Protein AF-A0A0N4V755-F1 (afdb_monomer_lite)

Organism: Enterobius vermicularis (NCBI:txid51028)

Structure (mmCIF, N/CA/C/O backbone):
data_AF-A0A0N4V755-F1
#
_entry.id   AF-A0A0N4V755-F1
#
loop_
_atom_site.group_PDB
_atom_site.id
_atom_site.type_symbol
_atom_site.label_atom_id
_atom_site.label_alt_id
_atom_site.label_comp_id
_atom_site.label_asym_id
_atom_site.label_entity_id
_atom_site.label_seq_id
_atom_site.pdbx_PDB_ins_code
_atom_site.Cartn_x
_atom_site.Cartn_y
_atom_site.Cartn_z
_atom_site.occupancy
_atom_site.B_iso_or_equiv
_atom_site.auth_seq_id
_atom_site.auth_comp_id
_atom_site.auth_asym_id
_atom_site.auth_atom_id
_atom_site.pdbx_PDB_model_num
ATOM 1 N N . MET A 1 1 ? -9.340 9.268 -18.856 1.00 58.16 1 MET A N 1
ATOM 2 C CA . MET A 1 1 ? -8.145 8.588 -18.301 1.00 58.16 1 MET A CA 1
ATOM 3 C C . MET A 1 1 ? -7.722 9.141 -16.931 1.00 58.16 1 MET A C 1
ATOM 5 O O . MET A 1 1 ? -7.405 8.354 -16.057 1.00 58.16 1 MET A O 1
ATOM 9 N N . MET A 1 2 ? -7.812 10.455 -16.686 1.00 64.00 2 MET A N 1
ATOM 10 C CA . MET A 1 2 ? -7.344 11.121 -15.449 1.00 64.00 2 MET A CA 1
ATOM 11 C C . MET A 1 2 ? -8.099 10.761 -14.146 1.00 64.00 2 MET A C 1
ATOM 13 O O . MET A 1 2 ? -7.533 10.829 -13.060 1.00 64.00 2 MET A O 1
ATOM 17 N N . LYS A 1 3 ? -9.367 10.333 -14.241 1.00 66.31 3 LYS A N 1
ATOM 18 C CA . LYS A 1 3 ? -10.238 10.061 -13.077 1.00 66.31 3 LYS A CA 1
ATOM 19 C C . LYS A 1 3 ? -9.761 8.887 -12.203 1.00 66.31 3 LYS A C 1
ATOM 21 O O . LYS A 1 3 ? -10.004 8.887 -11.002 1.00 66.31 3 LYS A O 1
ATOM 26 N N . TRP A 1 4 ? -9.062 7.918 -12.791 1.00 68.56 4 TRP A N 1
ATOM 27 C CA . TRP A 1 4 ? -8.591 6.718 -12.092 1.00 68.56 4 TRP A CA 1
ATOM 28 C C . TRP A 1 4 ? -7.372 6.993 -11.201 1.00 68.56 4 TRP A C 1
ATOM 30 O O . TRP A 1 4 ? -7.329 6.553 -10.056 1.00 68.56 4 TRP A O 1
ATOM 40 N N . ILE A 1 5 ? -6.444 7.828 -11.683 1.00 73.62 5 ILE A N 1
ATOM 41 C CA . ILE A 1 5 ? -5.253 8.256 -10.935 1.00 73.62 5 ILE A CA 1
ATOM 42 C C . ILE A 1 5 ? -5.660 9.012 -9.665 1.00 73.62 5 ILE A C 1
ATOM 44 O O . ILE A 1 5 ? -5.121 8.743 -8.594 1.00 73.62 5 ILE A O 1
ATOM 48 N N . TYR A 1 6 ? -6.645 9.911 -9.764 1.00 85.12 6 TYR A N 1
ATOM 49 C CA . TYR A 1 6 ? -7.132 10.678 -8.614 1.00 85.12 6 TYR A CA 1
ATOM 50 C C . TYR A 1 6 ? -7.712 9.775 -7.515 1.00 85.12 6 TYR A C 1
ATOM 52 O O . TYR A 1 6 ? -7.391 9.945 -6.343 1.00 85.12 6 TYR A O 1
ATOM 60 N N . SER A 1 7 ? -8.515 8.772 -7.889 1.00 89.00 7 SER A N 1
ATOM 61 C CA . SER A 1 7 ? -9.119 7.851 -6.918 1.00 89.00 7 SER A CA 1
ATOM 62 C C . SER A 1 7 ? -8.087 6.974 -6.209 1.00 89.00 7 SER A C 1
ATOM 64 O O . SER A 1 7 ? -8.276 6.668 -5.035 1.00 89.00 7 SER A O 1
ATOM 66 N N . CYS A 1 8 ? -7.031 6.546 -6.906 1.00 92.38 8 CYS A N 1
ATOM 67 C CA . CYS A 1 8 ? -5.962 5.755 -6.300 1.00 92.38 8 CYS A CA 1
ATOM 68 C C . CYS A 1 8 ? -5.150 6.596 -5.309 1.00 92.38 8 CYS A C 1
ATOM 70 O O . CYS A 1 8 ? -4.945 6.165 -4.180 1.00 92.38 8 CYS A O 1
ATOM 72 N N . ASN A 1 9 ? -4.742 7.808 -5.708 1.00 93.25 9 ASN A N 1
ATOM 73 C CA . ASN A 1 9 ? -3.958 8.697 -4.845 1.00 93.25 9 ASN A CA 1
ATOM 74 C C . ASN A 1 9 ? -4.735 9.093 -3.589 1.00 93.25 9 ASN A C 1
ATOM 76 O O . ASN A 1 9 ? -4.214 8.957 -2.492 1.00 93.25 9 ASN A O 1
ATOM 80 N N . SER A 1 10 ? -6.005 9.478 -3.734 1.00 95.88 10 SER A N 1
ATOM 81 C CA . SER A 1 10 ? -6.850 9.829 -2.589 1.00 95.88 10 SER A CA 1
ATOM 82 C C . SER A 1 10 ? -6.969 8.682 -1.578 1.00 95.88 10 SER A C 1
ATOM 84 O O . SER A 1 10 ? -6.867 8.914 -0.377 1.00 95.88 10 SER A O 1
ATOM 86 N N . LYS A 1 11 ? -7.179 7.443 -2.037 1.00 95.81 11 LYS A N 1
ATOM 87 C CA . LYS A 1 11 ? -7.306 6.287 -1.137 1.00 95.81 11 LYS A CA 1
ATOM 88 C C . LYS A 1 11 ? -5.970 5.909 -0.496 1.00 95.81 11 LYS A C 1
ATOM 90 O O . LYS A 1 11 ? -5.940 5.590 0.691 1.00 95.81 11 LYS A O 1
ATOM 95 N N . TRP A 1 12 ? -4.879 6.022 -1.254 1.00 95.69 12 TRP A N 1
ATOM 96 C CA . TRP A 1 12 ? -3.526 5.824 -0.747 1.00 95.69 12 TRP A CA 1
ATOM 97 C C . TRP A 1 12 ? -3.167 6.835 0.346 1.00 95.69 12 TRP A C 1
ATOM 99 O O . TRP A 1 12 ? -2.667 6.434 1.389 1.00 95.69 12 TRP A O 1
ATOM 109 N N . GLU A 1 13 ? -3.462 8.121 0.144 1.00 96.19 13 GLU A N 1
ATOM 110 C CA . GLU A 1 13 ? -3.208 9.172 1.138 1.00 96.19 13 GLU A CA 1
ATOM 111 C C . GLU A 1 13 ? -3.942 8.895 2.452 1.00 96.19 13 GLU A C 1
ATOM 113 O O . GLU A 1 13 ? -3.351 9.019 3.525 1.00 96.19 13 GLU A O 1
ATOM 118 N N . VAL A 1 14 ? -5.203 8.453 2.379 1.00 96.88 14 VAL A N 1
ATOM 119 C CA . VAL A 1 14 ? -5.963 8.060 3.573 1.00 96.88 14 VAL A CA 1
ATOM 120 C C . VAL A 1 14 ? -5.290 6.879 4.269 1.00 96.88 14 VAL A C 1
ATOM 122 O O . VAL A 1 14 ? -5.010 6.975 5.459 1.00 96.88 14 VAL A O 1
ATOM 125 N N . TYR A 1 15 ? -4.974 5.801 3.543 1.00 96.00 15 TYR A N 1
ATOM 126 C CA . TYR A 1 15 ? -4.266 4.654 4.119 1.00 96.00 15 TYR A CA 1
ATOM 127 C C . TYR A 1 15 ? -2.956 5.074 4.794 1.00 96.00 15 TYR A C 1
ATOM 129 O O . TYR A 1 15 ? -2.739 4.768 5.961 1.00 96.00 15 TYR A O 1
ATOM 137 N N . PHE A 1 16 ? -2.111 5.817 4.085 1.00 95.50 16 PHE A N 1
ATOM 138 C CA . PHE A 1 16 ? -0.804 6.222 4.584 1.00 95.50 16 PHE A CA 1
ATOM 139 C C . PHE A 1 16 ? -0.931 7.097 5.838 1.00 95.50 16 PHE A C 1
ATOM 141 O O . PHE A 1 16 ? -0.297 6.818 6.849 1.00 95.50 16 PHE A O 1
ATOM 148 N N . SER A 1 17 ? -1.826 8.090 5.824 1.00 96.62 17 SER A N 1
ATOM 149 C CA . SER A 1 17 ? -2.029 8.992 6.966 1.00 96.62 17 SER A CA 1
ATOM 150 C C . SER A 1 17 ? -2.563 8.298 8.223 1.00 96.62 17 SER A C 1
ATOM 152 O O . SER A 1 17 ? -2.218 8.697 9.333 1.00 96.62 17 SER A O 1
ATOM 154 N N . GLU A 1 18 ? -3.407 7.274 8.063 1.00 96.06 18 GLU A N 1
ATOM 155 C CA . GLU A 1 18 ? -4.041 6.590 9.192 1.00 96.06 18 GLU A CA 1
ATOM 156 C C . GLU A 1 18 ? -3.227 5.393 9.700 1.00 96.06 18 GLU A C 1
ATOM 158 O O . GLU A 1 18 ? -3.366 5.037 10.867 1.00 96.06 18 GLU A O 1
ATOM 163 N N . CYS A 1 19 ? -2.413 4.765 8.846 1.00 96.44 19 CYS A N 1
ATOM 164 C CA . CYS A 1 19 ? -1.901 3.412 9.082 1.00 96.44 19 CYS A CA 1
ATOM 165 C C . CYS A 1 19 ? -0.387 3.262 8.956 1.00 96.44 19 CYS A C 1
ATOM 167 O O . CYS A 1 19 ? 0.122 2.184 9.255 1.00 96.44 19 CYS A O 1
ATOM 169 N N . GLU A 1 20 ? 0.349 4.302 8.546 1.00 94.62 20 GLU A N 1
ATOM 170 C CA . GLU A 1 20 ? 1.810 4.225 8.391 1.00 94.62 20 GLU A CA 1
ATOM 171 C C . GLU A 1 20 ? 2.488 3.728 9.674 1.00 94.62 20 GLU A C 1
ATOM 173 O O . GLU A 1 20 ? 3.306 2.814 9.629 1.00 94.62 20 GLU A O 1
ATOM 178 N N . THR A 1 21 ? 2.111 4.274 10.832 1.00 95.12 21 THR A N 1
ATOM 179 C CA . THR A 1 21 ? 2.727 3.882 12.108 1.00 95.12 21 THR A CA 1
ATOM 180 C C . THR A 1 21 ? 2.397 2.436 12.493 1.00 95.12 21 THR A C 1
ATOM 182 O O . THR A 1 21 ? 3.276 1.738 12.989 1.00 95.12 21 THR A O 1
ATOM 185 N N . GLU A 1 22 ? 1.170 1.958 12.257 1.00 93.31 22 GLU A N 1
ATOM 186 C CA . GLU A 1 22 ? 0.809 0.550 12.506 1.00 93.31 22 GLU A CA 1
ATOM 187 C C . GLU A 1 22 ? 1.631 -0.381 11.606 1.00 93.31 22 GLU A C 1
ATOM 189 O O . GLU A 1 22 ? 2.295 -1.296 12.099 1.00 93.31 22 GLU A O 1
ATOM 194 N N . ALA A 1 23 ? 1.675 -0.077 10.305 1.00 90.94 23 ALA A N 1
ATOM 195 C CA . ALA A 1 23 ? 2.393 -0.876 9.320 1.00 90.94 23 ALA A CA 1
ATOM 196 C C . ALA A 1 23 ? 3.900 -0.951 9.627 1.00 90.94 23 ALA A C 1
ATOM 198 O O . ALA A 1 23 ? 4.475 -2.041 9.638 1.00 90.94 23 ALA A O 1
ATOM 199 N 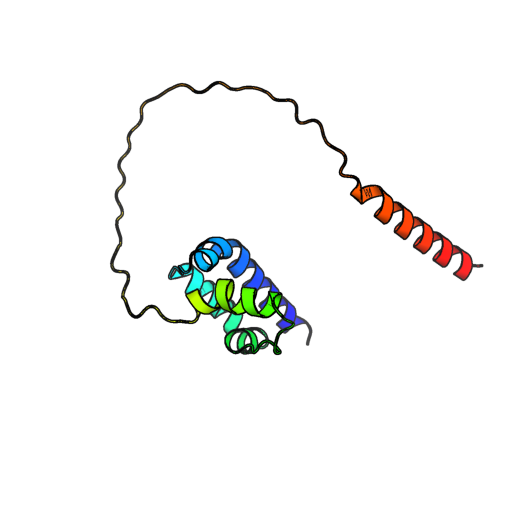N . LEU A 1 24 ? 4.530 0.177 9.981 1.00 92.19 24 LEU A N 1
ATOM 200 C CA . LEU A 1 24 ? 5.943 0.226 10.383 1.00 92.19 24 LEU A CA 1
ATOM 201 C C . LEU A 1 24 ? 6.255 -0.623 11.627 1.00 92.19 24 LEU A C 1
ATOM 203 O O . LEU A 1 24 ? 7.382 -1.093 11.773 1.00 92.19 24 LEU A O 1
ATOM 207 N N . ASN A 1 25 ? 5.273 -0.848 12.503 1.00 93.19 25 ASN A N 1
ATOM 208 C CA . ASN A 1 25 ? 5.401 -1.727 13.668 1.00 93.19 25 ASN A CA 1
ATOM 209 C C . ASN A 1 25 ? 5.088 -3.201 13.352 1.00 93.19 25 ASN A C 1
ATOM 211 O O . ASN A 1 25 ? 4.996 -4.014 14.271 1.00 93.19 25 ASN A O 1
ATOM 215 N N . HIS A 1 26 ? 4.942 -3.559 12.070 1.00 89.00 26 HIS A N 1
ATOM 216 C CA . HIS A 1 26 ? 4.496 -4.877 11.611 1.00 89.00 26 HIS A CA 1
ATOM 217 C C . HIS A 1 26 ? 3.112 -5.287 12.135 1.00 89.00 26 HIS A C 1
ATOM 219 O O . HIS A 1 26 ? 2.790 -6.477 12.163 1.00 89.00 26 HIS A O 1
ATOM 225 N N . ASP A 1 27 ? 2.288 -4.311 12.507 1.00 91.25 27 ASP A N 1
ATOM 226 C CA . ASP A 1 27 ? 0.890 -4.514 12.855 1.00 91.25 27 ASP A CA 1
ATOM 227 C C . ASP A 1 27 ? -0.001 -4.076 11.688 1.00 91.25 27 ASP A C 1
ATOM 229 O O . ASP A 1 27 ? 0.394 -3.309 10.805 1.00 91.25 27 ASP A O 1
ATOM 233 N N . CYS A 1 28 ? -1.223 -4.584 11.662 1.00 92.88 28 CYS A N 1
ATOM 234 C CA . CYS A 1 28 ? -2.249 -4.042 10.802 1.00 92.88 28 CYS A CA 1
ATOM 235 C C . CYS A 1 28 ? -3.616 -4.288 11.417 1.00 92.88 28 CYS A C 1
ATOM 237 O O . CYS A 1 28 ? -4.114 -5.416 11.399 1.00 92.88 28 CYS A O 1
ATOM 239 N N . SER A 1 29 ? -4.269 -3.234 11.900 1.00 94.06 29 SER A N 1
ATOM 240 C CA . SER A 1 29 ? -5.644 -3.330 12.381 1.00 94.06 29 SER A CA 1
ATOM 241 C C . SER A 1 29 ? -6.631 -3.662 11.252 1.00 94.06 29 SER A C 1
ATOM 243 O O . SER A 1 29 ? -6.358 -3.519 10.054 1.00 94.06 29 SER A O 1
ATOM 245 N N . LYS A 1 30 ? -7.853 -4.068 11.621 1.00 94.56 30 LYS A N 1
ATOM 246 C CA . LYS A 1 30 ? -8.947 -4.257 10.652 1.00 94.56 30 LYS A CA 1
ATOM 247 C C . LYS A 1 30 ? -9.214 -2.985 9.841 1.00 94.56 30 LYS A C 1
ATOM 249 O O . LYS A 1 30 ? -9.390 -3.077 8.628 1.00 94.56 30 LYS A O 1
ATOM 254 N N . LYS A 1 31 ? -9.179 -1.818 10.495 1.00 94.69 31 LYS A N 1
ATOM 255 C CA . LYS A 1 31 ? -9.330 -0.509 9.847 1.00 94.69 31 LYS A CA 1
ATOM 256 C C . LYS A 1 31 ? -8.274 -0.325 8.755 1.00 94.69 31 LYS A C 1
ATOM 258 O O . LYS A 1 31 ? -8.615 0.017 7.625 1.00 94.69 31 LYS A O 1
ATOM 263 N N . CYS A 1 32 ? -7.011 -0.608 9.063 1.00 95.75 32 CYS A N 1
ATOM 264 C CA . CYS A 1 32 ? -5.917 -0.433 8.114 1.00 95.75 32 CYS A CA 1
ATOM 265 C C . CYS A 1 32 ? -5.952 -1.417 6.947 1.00 95.75 32 CYS A C 1
ATOM 267 O O . CYS A 1 32 ? -5.720 -1.014 5.804 1.00 95.75 32 CYS A O 1
ATOM 269 N N . ARG A 1 33 ? -6.374 -2.664 7.186 1.00 95.25 33 ARG A N 1
ATOM 270 C CA . ARG A 1 33 ? -6.668 -3.616 6.103 1.00 95.25 33 ARG A CA 1
ATOM 271 C C . ARG A 1 33 ? -7.763 -3.103 5.172 1.00 95.25 33 ARG A C 1
ATOM 273 O O . ARG A 1 33 ? -7.619 -3.199 3.956 1.00 95.25 33 ARG A O 1
ATOM 280 N N . GLU A 1 34 ? -8.843 -2.545 5.716 1.00 95.56 34 GLU A N 1
ATOM 281 C CA . GLU A 1 34 ? -9.939 -1.986 4.915 1.00 95.56 34 GLU A CA 1
ATOM 282 C C . GLU A 1 34 ? -9.472 -0.790 4.074 1.00 95.56 34 GLU A C 1
ATOM 284 O O . GLU A 1 34 ? -9.730 -0.762 2.870 1.00 95.56 34 GLU A O 1
ATOM 289 N N . ARG A 1 35 ? -8.708 0.145 4.658 1.00 96.12 35 ARG A N 1
ATOM 290 C CA . ARG A 1 35 ? -8.137 1.296 3.931 1.00 96.12 35 ARG A CA 1
ATOM 291 C C . ARG A 1 35 ? -7.168 0.888 2.827 1.00 96.12 35 ARG A C 1
ATOM 293 O O . ARG A 1 35 ? -7.215 1.447 1.726 1.00 96.12 35 ARG A O 1
ATOM 300 N N . LEU A 1 36 ? -6.321 -0.108 3.080 1.00 95.31 36 LEU A N 1
ATOM 301 C CA . LEU A 1 36 ? -5.446 -0.632 2.038 1.00 95.31 36 LEU A CA 1
ATOM 302 C C . LEU A 1 36 ? -6.264 -1.303 0.933 1.00 95.31 36 LEU A C 1
ATOM 304 O O . LEU A 1 36 ? -6.049 -1.023 -0.244 1.00 95.31 36 LEU A O 1
ATOM 308 N N . ASN A 1 37 ? -7.246 -2.131 1.293 1.00 95.19 37 ASN A N 1
ATOM 309 C CA . ASN A 1 37 ? -8.096 -2.824 0.329 1.00 95.19 37 ASN A CA 1
ATOM 310 C C . ASN A 1 37 ? -8.901 -1.847 -0.542 1.00 95.19 37 ASN A C 1
ATOM 312 O O . ASN A 1 37 ? -9.042 -2.045 -1.748 1.00 95.19 37 ASN A O 1
ATOM 316 N N . GLU A 1 38 ? -9.366 -0.737 0.032 1.00 95.19 38 GLU A N 1
ATOM 317 C CA . GLU A 1 38 ? -9.949 0.358 -0.734 1.00 95.19 38 GLU A CA 1
ATOM 318 C C . GLU A 1 38 ? -8.991 0.857 -1.824 1.00 95.19 38 GLU A C 1
ATOM 320 O O . GLU A 1 38 ? -9.407 0.997 -2.976 1.00 95.19 38 GLU A O 1
ATOM 325 N N . THR A 1 39 ? -7.719 1.088 -1.492 1.00 94.44 39 THR A N 1
ATOM 326 C CA . THR A 1 39 ? -6.694 1.495 -2.467 1.00 94.44 39 THR A CA 1
ATOM 327 C C . THR A 1 39 ? -6.489 0.422 -3.536 1.00 94.44 39 THR A C 1
ATOM 329 O O . THR A 1 39 ? -6.567 0.726 -4.730 1.00 94.44 39 THR A O 1
ATOM 332 N N . LEU A 1 40 ? -6.307 -0.837 -3.125 1.00 93.44 40 LEU A N 1
ATOM 333 C CA . LEU A 1 40 ? -6.072 -1.981 -4.016 1.00 93.44 40 LEU A CA 1
ATOM 334 C C . LEU A 1 40 ? -7.260 -2.286 -4.942 1.00 93.44 40 LEU A C 1
ATOM 336 O O . LEU A 1 40 ? -7.063 -2.807 -6.036 1.00 93.44 40 LEU A O 1
ATOM 340 N N . SER A 1 41 ? -8.483 -1.917 -4.547 1.00 93.62 41 SER A N 1
ATOM 341 C CA . SER A 1 41 ? -9.686 -2.072 -5.379 1.00 93.62 41 SER A CA 1
ATOM 342 C C . SER A 1 41 ? -9.713 -1.146 -6.604 1.00 93.62 41 SER A C 1
ATOM 344 O O . SER A 1 41 ? -10.520 -1.338 -7.516 1.00 93.62 41 SER A O 1
ATOM 346 N N . THR A 1 42 ? -8.842 -0.132 -6.648 1.00 91.94 42 THR A N 1
ATOM 347 C CA . THR A 1 42 ? -8.698 0.734 -7.823 1.00 91.94 42 THR A CA 1
ATOM 348 C C . THR A 1 42 ? -7.874 0.048 -8.914 1.00 91.94 42 THR A C 1
ATOM 350 O O . THR A 1 42 ? -7.000 -0.767 -8.636 1.00 91.94 42 THR A O 1
ATOM 353 N N . GLN A 1 43 ? -8.105 0.415 -10.179 1.00 87.88 43 GLN A N 1
ATOM 354 C CA . GLN A 1 43 ? -7.389 -0.185 -11.313 1.00 87.88 43 GLN A CA 1
ATOM 355 C C . GLN A 1 43 ? -5.859 -0.051 -11.190 1.00 87.88 43 GLN A C 1
ATOM 357 O O . GLN A 1 43 ? -5.134 -0.978 -11.533 1.00 87.88 43 GLN A O 1
ATOM 362 N N . GLN A 1 44 ? -5.369 1.092 -10.700 1.00 88.12 44 GLN A N 1
ATOM 363 C CA . GLN A 1 44 ? -3.942 1.351 -10.487 1.00 88.12 44 GLN A CA 1
ATOM 364 C C . GLN A 1 44 ? -3.449 0.759 -9.163 1.00 88.12 44 GLN A C 1
ATOM 366 O O . GLN A 1 44 ? -2.307 0.327 -9.081 1.00 88.12 44 GLN A O 1
ATOM 371 N N . GLY A 1 45 ? -4.293 0.700 -8.134 1.00 89.75 45 GLY A N 1
ATOM 372 C CA . GLY A 1 45 ? -3.927 0.097 -6.856 1.00 89.75 45 GLY A CA 1
ATOM 373 C C . GLY A 1 45 ? -3.788 -1.421 -6.923 1.00 89.75 45 GLY A C 1
ATOM 374 O O . GLY A 1 45 ? -2.977 -1.978 -6.194 1.00 89.75 45 GLY A O 1
ATOM 375 N N . ALA A 1 46 ? -4.492 -2.104 -7.829 1.00 89.81 46 ALA A N 1
ATOM 376 C CA . ALA A 1 46 ? -4.390 -3.557 -7.967 1.00 89.81 46 ALA A CA 1
ATOM 377 C C . ALA A 1 46 ? -2.944 -4.033 -8.213 1.00 89.81 46 ALA A C 1
ATOM 379 O O . ALA A 1 46 ? -2.528 -5.050 -7.663 1.00 89.81 46 ALA A O 1
ATOM 380 N N . VAL A 1 47 ? -2.152 -3.269 -8.979 1.00 89.00 47 VAL A N 1
ATOM 381 C CA . VAL A 1 47 ? -0.740 -3.601 -9.241 1.00 89.00 47 VAL A CA 1
ATOM 382 C C . VAL A 1 47 ? 0.188 -3.285 -8.063 1.00 89.00 47 VAL A C 1
ATOM 384 O O . VAL A 1 47 ? 1.275 -3.852 -7.983 1.00 89.00 47 VAL A O 1
ATOM 387 N N . LEU A 1 48 ? -0.236 -2.427 -7.126 1.00 88.31 48 LEU A N 1
ATOM 388 C CA . LEU A 1 48 ? 0.521 -2.109 -5.912 1.00 88.31 48 LEU A CA 1
ATOM 389 C C . LEU A 1 48 ? 0.606 -3.326 -4.981 1.00 88.31 48 LEU A C 1
ATOM 391 O O . LEU A 1 48 ? 1.652 -3.580 -4.394 1.00 88.31 48 LEU A O 1
ATOM 395 N N . GLY A 1 49 ? -0.466 -4.119 -4.891 1.00 83.81 49 GLY A N 1
ATOM 396 C CA . GLY A 1 49 ? -0.509 -5.316 -4.044 1.00 83.81 49 GLY A CA 1
ATOM 397 C C . GLY A 1 49 ? 0.422 -6.445 -4.503 1.00 83.81 49 GLY A C 1
ATOM 398 O O . GLY A 1 49 ? 0.786 -7.306 -3.706 1.00 83.81 49 GLY A O 1
ATOM 399 N N . THR A 1 50 ? 0.833 -6.435 -5.772 1.00 86.06 50 THR A N 1
ATOM 400 C CA . THR A 1 50 ? 1.723 -7.439 -6.375 1.00 86.06 50 THR A CA 1
ATOM 401 C C . THR A 1 50 ? 3.020 -6.821 -6.892 1.00 86.06 50 THR A C 1
ATOM 403 O O . THR A 1 50 ? 3.648 -7.376 -7.795 1.00 86.06 50 THR A O 1
ATOM 406 N N . CYS A 1 51 ? 3.404 -5.644 -6.388 1.00 87.50 51 CYS A N 1
ATOM 407 C CA . CYS A 1 51 ? 4.558 -4.929 -6.912 1.00 87.50 51 CYS A CA 1
ATOM 408 C C . CYS A 1 51 ? 5.855 -5.728 -6.700 1.00 87.50 51 CYS A C 1
ATOM 410 O O . CYS A 1 51 ? 6.133 -6.243 -5.611 1.00 87.50 51 CYS A O 1
ATOM 412 N N . VAL A 1 52 ? 6.677 -5.791 -7.746 1.00 89.69 52 VAL A N 1
ATOM 413 C CA . VAL A 1 52 ? 8.028 -6.354 -7.695 1.00 89.69 52 VAL A CA 1
ATOM 414 C C . VAL A 1 52 ? 9.004 -5.193 -7.819 1.00 89.69 52 VAL A C 1
ATOM 416 O O . VAL A 1 52 ? 8.876 -4.373 -8.723 1.00 89.69 52 VAL A O 1
ATOM 419 N N . CYS A 1 53 ? 9.949 -5.113 -6.889 1.00 90.56 53 CYS A N 1
ATOM 420 C CA . CYS A 1 53 ? 11.034 -4.142 -6.946 1.00 90.56 53 CYS A CA 1
ATOM 421 C C . CYS A 1 53 ? 12.154 -4.719 -7.809 1.00 90.56 53 CYS A C 1
ATOM 423 O O . CYS A 1 53 ? 12.431 -5.916 -7.702 1.00 90.56 53 CYS A O 1
ATOM 425 N N . ALA A 1 54 ? 12.778 -3.891 -8.647 1.00 86.94 54 ALA A N 1
ATOM 426 C CA . ALA A 1 54 ? 13.967 -4.300 -9.387 1.00 86.94 54 ALA A CA 1
ATOM 427 C C . ALA A 1 54 ? 15.118 -4.629 -8.415 1.00 86.94 54 ALA A C 1
ATOM 429 O O . ALA A 1 54 ? 15.172 -4.100 -7.302 1.00 86.94 54 ALA A O 1
ATOM 430 N N . ASP A 1 55 ? 16.017 -5.530 -8.818 1.00 77.94 55 ASP A N 1
ATOM 431 C CA . ASP A 1 55 ? 17.092 -6.023 -7.953 1.00 77.94 55 ASP A CA 1
ATOM 432 C C . ASP A 1 55 ? 18.048 -4.909 -7.487 1.00 77.94 55 ASP A C 1
ATOM 434 O O . ASP A 1 55 ? 18.334 -3.961 -8.213 1.00 77.94 55 ASP A O 1
ATOM 438 N N . THR A 1 56 ? 18.577 -5.088 -6.270 1.00 61.97 56 THR A N 1
ATOM 439 C CA . THR A 1 56 ? 19.700 -4.394 -5.592 1.00 61.97 56 THR A CA 1
ATOM 440 C C . THR A 1 56 ? 19.719 -2.862 -5.486 1.00 61.97 56 THR A C 1
ATOM 442 O O . THR A 1 56 ? 20.360 -2.369 -4.562 1.00 61.97 56 THR A O 1
ATOM 445 N N . GLU A 1 57 ? 19.019 -2.100 -6.326 1.00 62.75 57 GLU A N 1
ATOM 446 C CA . GLU A 1 57 ? 19.110 -0.628 -6.346 1.00 62.75 57 GLU A CA 1
ATOM 447 C C . GLU A 1 57 ? 17.839 0.083 -5.858 1.00 62.75 57 GLU A C 1
ATOM 449 O O . GLU A 1 57 ? 17.863 1.284 -5.598 1.00 62.75 57 GLU A O 1
ATOM 454 N N . ASP A 1 58 ? 16.740 -0.648 -5.650 1.00 85.31 58 ASP A N 1
ATOM 455 C CA . ASP A 1 58 ? 15.434 -0.058 -5.339 1.00 85.31 58 ASP A CA 1
ATOM 456 C C . ASP A 1 58 ? 15.054 -0.198 -3.849 1.00 85.31 58 ASP A C 1
ATOM 458 O O . ASP A 1 58 ? 13.995 -0.713 -3.477 1.00 85.31 58 ASP A O 1
ATOM 462 N N . GLU A 1 59 ? 15.953 0.245 -2.958 1.00 88.94 59 GLU A N 1
ATOM 463 C CA . GLU A 1 59 ? 15.792 0.142 -1.494 1.00 88.94 59 GLU A CA 1
ATOM 464 C C . GLU A 1 59 ? 14.493 0.806 -1.006 1.00 88.94 59 GLU A C 1
ATOM 466 O O . GLU A 1 59 ? 13.830 0.302 -0.098 1.00 88.94 59 GLU A O 1
ATOM 471 N N . LEU A 1 60 ? 14.093 1.915 -1.635 1.00 90.12 60 LEU A N 1
ATOM 472 C CA . LEU A 1 60 ? 12.842 2.609 -1.327 1.00 90.12 60 LEU A CA 1
ATOM 473 C C . LEU A 1 60 ? 11.623 1.750 -1.666 1.00 90.12 60 LEU A C 1
ATOM 475 O O . LEU A 1 60 ? 10.709 1.643 -0.848 1.00 90.12 60 LEU A O 1
ATOM 479 N N . CYS A 1 61 ? 11.628 1.101 -2.834 1.00 90.94 61 CYS A N 1
ATOM 480 C CA . CYS A 1 61 ? 10.566 0.179 -3.219 1.00 90.94 61 CYS A CA 1
ATOM 481 C C . CYS A 1 61 ? 10.483 -0.990 -2.233 1.00 90.94 61 CYS A C 1
ATOM 483 O O . CYS A 1 61 ? 9.397 -1.325 -1.755 1.00 90.94 61 CYS A O 1
ATOM 485 N N . VAL A 1 62 ? 11.630 -1.580 -1.882 1.00 91.56 62 VAL A N 1
ATOM 486 C CA . VAL A 1 62 ? 11.695 -2.710 -0.945 1.00 91.56 62 VAL A CA 1
ATOM 487 C C . VAL A 1 62 ? 11.161 -2.308 0.427 1.00 91.56 62 VAL A C 1
ATOM 489 O O . VAL A 1 62 ? 10.309 -3.010 0.969 1.00 91.56 62 VAL A O 1
ATOM 492 N N . LYS A 1 63 ? 11.587 -1.157 0.961 1.00 91.44 63 LYS A N 1
ATOM 493 C CA . LYS A 1 63 ? 11.092 -0.628 2.241 1.00 91.44 63 LYS A CA 1
ATOM 494 C C . LYS A 1 63 ? 9.593 -0.365 2.208 1.00 91.44 63 LYS A C 1
ATOM 496 O O . LYS A 1 63 ? 8.895 -0.784 3.125 1.00 91.44 63 LYS A O 1
ATOM 501 N N . LEU A 1 64 ? 9.085 0.271 1.155 1.00 91.94 64 LEU A N 1
ATOM 502 C CA . LEU A 1 64 ? 7.651 0.516 1.007 1.00 91.94 64 LEU A CA 1
ATOM 503 C C . LEU A 1 64 ? 6.872 -0.806 0.979 1.00 91.94 64 LEU A C 1
ATOM 505 O O . LEU A 1 64 ? 5.927 -0.996 1.743 1.00 91.94 64 LEU A O 1
ATOM 509 N N . ARG A 1 65 ? 7.288 -1.752 0.137 1.00 91.88 65 ARG A N 1
ATOM 510 C CA . ARG A 1 65 ? 6.633 -3.057 0.018 1.00 91.88 65 ARG A CA 1
ATOM 511 C C . ARG A 1 65 ? 6.645 -3.817 1.341 1.00 91.88 65 ARG A C 1
ATOM 513 O O . ARG A 1 65 ? 5.615 -4.351 1.750 1.00 91.88 65 ARG A O 1
ATOM 520 N N . ASP A 1 66 ? 7.796 -3.886 1.997 1.00 91.19 66 ASP A N 1
ATOM 521 C CA . ASP A 1 66 ? 7.987 -4.783 3.131 1.00 91.19 66 ASP A CA 1
ATOM 522 C C . ASP A 1 66 ? 7.525 -4.179 4.461 1.00 91.19 66 ASP A C 1
ATOM 524 O O . ASP A 1 66 ? 6.990 -4.914 5.289 1.00 91.19 66 ASP A O 1
ATOM 528 N N . ALA A 1 67 ? 7.671 -2.866 4.650 1.00 91.25 67 ALA A N 1
ATOM 529 C CA . ALA A 1 67 ? 7.263 -2.190 5.879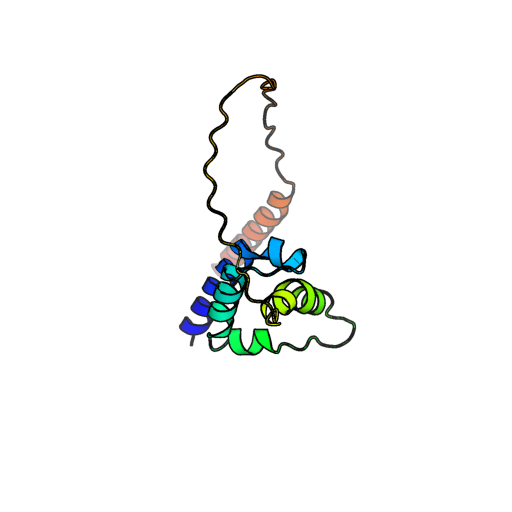 1.00 91.25 67 ALA A CA 1
ATOM 530 C C . ALA A 1 67 ? 5.842 -1.620 5.802 1.00 91.25 67 ALA A C 1
ATOM 532 O O . ALA A 1 67 ? 5.128 -1.643 6.793 1.00 91.25 67 ALA A O 1
ATOM 533 N N . ILE A 1 68 ? 5.404 -1.126 4.640 1.00 92.56 68 ILE A N 1
ATOM 534 C CA . ILE A 1 68 ? 4.110 -0.436 4.529 1.00 92.56 68 ILE A CA 1
ATOM 535 C C . ILE A 1 68 ? 3.017 -1.339 3.956 1.00 92.56 68 ILE A C 1
ATOM 537 O O . ILE A 1 68 ? 1.871 -1.221 4.369 1.00 92.56 68 ILE A O 1
ATOM 541 N N . LEU A 1 69 ? 3.320 -2.241 3.017 1.00 92.69 69 LEU A N 1
ATOM 542 C CA . LEU A 1 69 ? 2.285 -3.044 2.343 1.00 92.69 69 LEU A CA 1
ATOM 543 C C . LEU A 1 69 ? 2.116 -4.447 2.944 1.00 92.69 69 LEU A C 1
ATOM 545 O O . LEU A 1 69 ? 1.000 -4.855 3.274 1.00 92.69 69 LEU A O 1
ATOM 549 N N . LYS A 1 70 ? 3.211 -5.201 3.100 1.00 92.19 70 LYS A N 1
ATOM 550 C CA . LYS A 1 70 ? 3.192 -6.605 3.557 1.00 92.19 70 LYS A CA 1
ATOM 551 C C . LYS A 1 70 ? 2.410 -6.866 4.853 1.00 92.19 70 LYS A C 1
ATOM 553 O O . LYS A 1 70 ? 1.673 -7.861 4.855 1.00 92.19 70 LYS A O 1
ATOM 558 N N . PRO A 1 71 ? 2.524 -6.037 5.914 1.00 91.81 71 PRO A N 1
ATOM 559 C CA . PRO A 1 71 ? 1.801 -6.264 7.169 1.00 91.81 71 PRO A CA 1
ATOM 560 C C . PRO A 1 71 ? 0.279 -6.300 6.987 1.00 91.81 71 PRO A C 1
ATOM 562 O O . PRO A 1 71 ? -0.411 -7.049 7.668 1.00 91.81 71 PRO A O 1
ATOM 565 N N . CYS A 1 72 ? -0.239 -5.532 6.025 1.00 90.44 72 CYS A N 1
ATOM 566 C CA . CYS A 1 72 ? -1.671 -5.390 5.782 1.00 90.44 72 CYS A CA 1
ATOM 567 C C . CYS A 1 72 ? -2.214 -6.248 4.630 1.00 90.44 72 CYS A C 1
ATOM 569 O O . CYS A 1 72 ? -3.421 -6.480 4.566 1.00 90.44 72 CYS A O 1
ATOM 571 N N . ILE A 1 73 ? -1.356 -6.725 3.721 1.00 88.12 73 ILE A N 1
ATOM 572 C CA . ILE A 1 73 ? -1.747 -7.648 2.637 1.00 88.12 73 ILE A CA 1
ATOM 573 C C . ILE A 1 73 ? -1.833 -9.090 3.146 1.00 88.12 73 ILE A C 1
ATOM 575 O O . ILE A 1 73 ? -2.677 -9.870 2.703 1.00 88.12 73 ILE A O 1
ATOM 579 N N . THR A 1 74 ? -0.959 -9.457 4.082 1.00 74.38 74 THR A N 1
ATOM 580 C CA . THR A 1 74 ? -0.960 -10.797 4.665 1.00 74.38 74 THR A CA 1
ATOM 581 C C . THR A 1 74 ? -2.077 -10.864 5.697 1.00 74.38 74 THR A C 1
ATOM 583 O O . THR A 1 74 ? -2.019 -10.180 6.709 1.00 74.38 74 THR A O 1
ATOM 586 N N . VAL A 1 75 ? -3.117 -11.662 5.452 1.00 58.31 75 VAL A N 1
ATOM 587 C CA . VAL A 1 75 ? -4.208 -11.840 6.420 1.00 58.31 75 VAL A CA 1
ATOM 588 C C . VAL A 1 75 ? -3.636 -12.481 7.692 1.00 58.31 75 VAL A C 1
ATOM 590 O O . VAL A 1 75 ? -3.167 -13.621 7.612 1.00 58.31 75 VAL A O 1
ATOM 593 N N . PRO A 1 76 ? -3.676 -11.824 8.870 1.00 53.91 76 PRO A N 1
ATOM 594 C CA . PRO A 1 76 ? -3.427 -12.533 10.113 1.00 53.91 76 PRO A CA 1
ATOM 595 C C . PRO A 1 76 ? -4.549 -13.559 10.295 1.00 53.91 76 PRO A C 1
ATOM 597 O O . PRO A 1 76 ? -5.731 -13.227 10.288 1.00 53.91 76 PRO A O 1
ATOM 600 N N . SER A 1 77 ? -4.188 -14.831 10.437 1.00 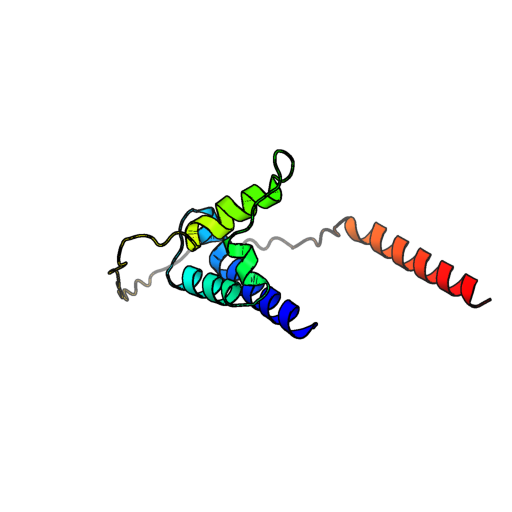46.34 77 SER A N 1
ATOM 601 C CA . SER A 1 77 ? -5.115 -15.964 10.571 1.00 46.34 77 SER A CA 1
ATOM 602 C C . SER A 1 77 ? -5.857 -16.019 11.915 1.00 46.34 77 SER A C 1
ATOM 604 O O . SER A 1 77 ? -6.376 -17.073 12.284 1.00 46.34 77 SER A O 1
ATOM 606 N N . LYS A 1 78 ? -5.920 -14.914 12.666 1.00 47.12 78 LYS A N 1
ATOM 607 C CA . LYS A 1 78 ? -6.600 -14.859 13.961 1.00 47.12 78 LYS A CA 1
ATOM 608 C C . LYS A 1 78 ? -7.774 -13.881 13.934 1.00 47.12 78 LYS A C 1
ATOM 610 O O . LYS A 1 78 ? -7.588 -12.735 13.530 1.00 47.12 78 LYS A O 1
ATOM 615 N N . PRO A 1 79 ? -8.969 -14.313 14.371 1.00 46.19 79 PRO A N 1
ATOM 616 C CA . PRO A 1 79 ? -10.040 -13.393 14.712 1.00 46.19 79 PRO A CA 1
ATOM 617 C C . PRO A 1 79 ? -9.598 -12.571 15.927 1.00 46.19 79 PRO A C 1
ATOM 619 O O . PRO A 1 79 ? -9.311 -13.138 16.982 1.00 46.19 79 PRO A O 1
ATOM 622 N N . ASP A 1 80 ? -9.521 -11.251 15.772 1.00 48.91 80 ASP A N 1
ATOM 623 C CA . ASP A 1 80 ? -9.482 -10.319 16.900 1.00 48.91 80 ASP A CA 1
ATOM 624 C C . ASP A 1 80 ? -10.872 -10.283 17.544 1.00 48.91 80 ASP A C 1
ATOM 626 O O . ASP A 1 80 ? -11.710 -9.442 17.217 1.00 48.91 80 ASP A O 1
ATOM 630 N N . ASP A 1 81 ? -11.125 -11.219 18.455 1.00 52.44 81 ASP A N 1
ATOM 631 C CA . ASP A 1 81 ? -12.170 -11.081 19.465 1.00 52.44 81 ASP A CA 1
ATOM 632 C C . ASP A 1 81 ? -11.569 -10.347 20.670 1.00 52.44 81 ASP A C 1
ATOM 634 O O . ASP A 1 81 ? -11.230 -10.955 21.685 1.00 52.44 81 ASP A O 1
ATOM 638 N N . HIS A 1 82 ? -11.402 -9.028 20.572 1.00 52.94 82 HIS A N 1
ATOM 639 C CA . HIS A 1 82 ? -11.202 -8.218 21.771 1.00 52.94 82 HIS A CA 1
ATOM 640 C C . HIS A 1 82 ? -11.906 -6.871 21.650 1.00 52.94 82 HIS A C 1
ATOM 642 O O . HIS A 1 82 ? -11.368 -5.878 21.165 1.00 52.94 82 HIS A O 1
ATOM 648 N N . MET A 1 83 ? -13.165 -6.879 22.079 1.00 54.78 83 MET A N 1
ATOM 649 C CA . MET A 1 83 ? -14.003 -5.704 22.236 1.00 54.78 83 MET A CA 1
ATOM 650 C C . MET A 1 83 ? -14.051 -5.343 23.721 1.00 54.78 83 MET A C 1
ATOM 652 O O . MET A 1 83 ? -15.007 -5.698 24.406 1.00 54.78 83 MET A O 1
ATOM 656 N N . ASP A 1 84 ? -13.041 -4.634 24.220 1.00 48.56 84 ASP A N 1
ATOM 657 C CA . ASP A 1 84 ? -13.055 -4.130 25.594 1.00 48.56 84 ASP A CA 1
ATOM 658 C C . ASP A 1 84 ? -13.459 -2.656 25.613 1.00 48.56 84 ASP A C 1
ATOM 660 O O . ASP A 1 84 ? -12.655 -1.730 25.527 1.00 48.56 84 ASP A O 1
ATOM 664 N N . ASN A 1 85 ? -14.768 -2.448 25.751 1.00 53.88 85 ASN A N 1
ATOM 665 C CA . ASN A 1 85 ? -15.315 -1.182 26.210 1.00 53.88 85 ASN A CA 1
ATOM 666 C C . ASN A 1 85 ? -15.208 -1.158 27.742 1.00 53.88 85 ASN A C 1
ATOM 668 O O . ASN A 1 85 ? -16.032 -1.774 28.418 1.00 53.88 85 ASN A O 1
ATOM 672 N N . SER A 1 86 ? -14.244 -0.430 28.308 1.00 47.88 86 SER A N 1
ATOM 673 C CA . SER A 1 86 ? -14.272 -0.087 29.735 1.00 47.88 86 SER A CA 1
ATOM 674 C C . SER A 1 86 ? -14.068 1.409 29.926 1.00 47.88 86 SER A C 1
ATOM 676 O O . SER A 1 86 ? -12.955 1.930 29.912 1.00 47.88 86 SER A O 1
ATOM 678 N N . VAL A 1 87 ? -15.190 2.103 30.117 1.00 48.03 87 VAL A N 1
AT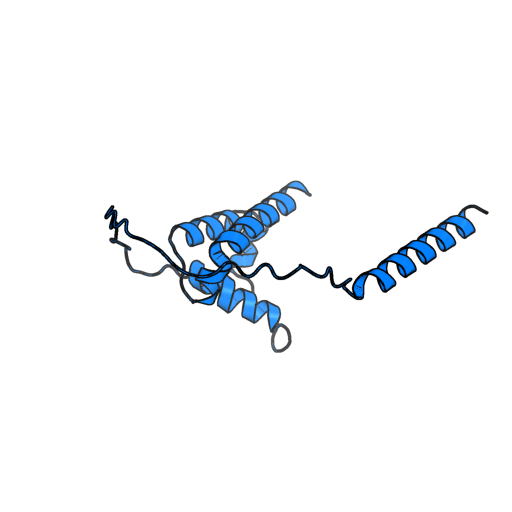OM 679 C CA . VAL A 1 87 ? -15.233 3.432 30.722 1.00 48.03 87 VAL A CA 1
ATOM 680 C C . VAL A 1 87 ? -14.815 3.270 32.180 1.00 48.03 87 VAL A C 1
ATOM 682 O O . VAL A 1 87 ? -15.512 2.641 32.973 1.00 48.03 87 VAL A O 1
ATOM 685 N N . THR A 1 88 ? -13.682 3.844 32.566 1.00 44.84 88 THR A N 1
ATOM 686 C CA . THR A 1 88 ? -13.416 4.142 33.974 1.00 44.84 88 THR A CA 1
ATOM 687 C C . THR A 1 88 ? -12.781 5.516 34.069 1.00 44.84 88 THR A C 1
ATOM 689 O O . THR A 1 88 ? -11.595 5.712 33.823 1.00 44.84 88 THR A O 1
ATOM 692 N N . ASP A 1 89 ? -13.643 6.466 34.408 1.00 48.00 89 ASP A N 1
ATOM 693 C CA . ASP A 1 89 ? -13.317 7.789 34.907 1.00 48.00 89 ASP A CA 1
ATOM 694 C C . ASP A 1 89 ? -12.407 7.664 36.141 1.00 48.00 89 ASP A C 1
ATOM 696 O O . ASP A 1 89 ? -12.759 7.014 37.130 1.00 48.00 89 ASP A O 1
ATOM 700 N N . LYS A 1 90 ? -11.221 8.269 36.072 1.00 40.97 90 LYS A N 1
ATOM 701 C CA . LYS A 1 90 ? -10.429 8.634 37.250 1.00 40.97 90 LYS A CA 1
ATOM 702 C C . LYS A 1 90 ? -9.850 10.033 37.066 1.00 40.97 90 LYS A C 1
ATOM 704 O O . LYS A 1 90 ? -8.686 10.228 36.738 1.00 40.97 90 LYS A O 1
ATOM 709 N N . THR A 1 91 ? -10.709 11.006 37.334 1.00 37.69 91 THR A N 1
ATOM 710 C CA . THR A 1 91 ? -10.369 12.346 37.828 1.00 37.69 91 THR A CA 1
ATOM 711 C C . THR A 1 91 ? -9.461 12.279 39.065 1.00 37.69 91 THR A C 1
ATOM 713 O O . THR A 1 91 ? -9.900 11.698 40.055 1.00 37.69 91 THR A O 1
ATOM 716 N N . THR A 1 92 ? -8.258 12.889 39.050 1.00 40.72 92 THR A N 1
ATOM 717 C CA . THR A 1 92 ? -7.692 13.851 40.055 1.00 40.72 92 THR A CA 1
ATOM 718 C C . THR A 1 92 ? -6.226 14.273 39.725 1.00 40.72 92 THR A C 1
ATOM 720 O O . THR A 1 92 ? -5.642 13.670 38.830 1.00 40.72 92 THR A O 1
ATOM 723 N N . PRO A 1 93 ? -5.642 15.352 40.315 1.00 43.88 93 PRO A N 1
ATOM 724 C CA . PRO A 1 93 ? -5.147 16.505 39.549 1.00 43.88 93 PRO A CA 1
ATOM 725 C C . PRO A 1 93 ? -3.660 16.901 39.774 1.00 43.88 93 PRO A C 1
ATOM 727 O O . PRO A 1 93 ? -3.018 16.434 40.705 1.00 43.88 93 PRO A O 1
ATOM 730 N N . MET A 1 94 ? -3.218 17.876 38.960 1.00 40.00 94 MET A N 1
ATOM 731 C CA . MET A 1 94 ? -2.147 18.879 39.176 1.00 40.00 94 MET A CA 1
ATOM 732 C C . MET A 1 94 ? -0.667 18.438 39.195 1.00 40.00 94 MET A C 1
ATOM 734 O O . MET A 1 94 ? -0.200 17.772 40.106 1.00 40.00 94 MET A O 1
ATOM 738 N N . ASP A 1 95 ? 0.066 18.894 38.166 1.00 40.72 95 ASP A N 1
ATOM 739 C CA . ASP A 1 95 ? 1.175 19.875 38.237 1.00 40.72 95 ASP A CA 1
ATOM 740 C C . ASP A 1 95 ? 2.324 19.537 37.275 1.00 40.72 95 ASP A C 1
ATOM 742 O O . ASP A 1 95 ? 3.245 18.813 37.632 1.00 40.72 95 ASP A O 1
ATOM 746 N N . VAL A 1 96 ? 2.327 20.141 36.076 1.00 42.72 96 VAL A N 1
ATOM 747 C CA . VAL A 1 96 ? 3.578 20.463 35.364 1.00 42.72 96 VAL A CA 1
ATOM 748 C C . VAL A 1 96 ? 3.422 21.801 34.635 1.00 42.72 96 VAL A C 1
ATOM 750 O O . VAL A 1 96 ? 2.817 21.901 33.572 1.00 42.72 96 VAL A O 1
ATOM 753 N N . HIS A 1 97 ? 3.934 22.833 35.301 1.00 38.03 97 HIS A N 1
ATOM 754 C CA . HIS A 1 97 ? 4.711 23.959 34.779 1.00 38.03 97 HIS A CA 1
ATOM 755 C C . HIS A 1 97 ? 4.580 24.301 33.279 1.00 38.03 97 HIS A C 1
ATOM 757 O O . HIS A 1 97 ? 5.079 23.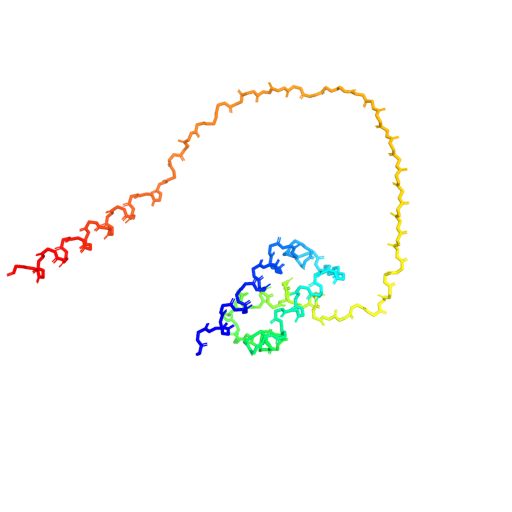599 32.402 1.00 38.03 97 HIS A O 1
ATOM 763 N N . MET A 1 98 ? 3.964 25.454 33.006 1.00 45.69 98 MET A N 1
ATOM 764 C CA . MET A 1 98 ? 3.923 26.087 31.692 1.00 45.69 98 MET A CA 1
ATOM 765 C C . MET A 1 98 ? 5.152 26.986 31.509 1.00 45.69 98 MET A C 1
ATOM 767 O O . MET A 1 98 ? 5.119 28.154 31.894 1.00 45.69 98 MET A O 1
ATOM 771 N N . ASP A 1 99 ? 6.201 26.464 30.874 1.00 35.66 99 ASP A N 1
ATOM 772 C CA . ASP A 1 99 ? 7.285 27.295 30.351 1.00 35.66 99 ASP A CA 1
ATOM 773 C C . ASP A 1 99 ? 6.974 27.742 28.923 1.00 35.66 99 ASP A C 1
ATOM 775 O O . ASP A 1 99 ? 7.095 27.016 27.933 1.00 35.66 99 ASP A O 1
ATOM 779 N N . ASN A 1 100 ? 6.563 29.002 28.843 1.00 47.00 100 ASN A N 1
ATOM 780 C CA . ASN A 1 100 ? 6.463 29.796 27.634 1.00 47.00 100 ASN A CA 1
ATOM 781 C C . ASN A 1 100 ? 7.857 29.967 27.004 1.00 47.00 100 ASN A C 1
ATOM 783 O O . ASN A 1 100 ? 8.591 30.894 27.344 1.00 47.00 100 ASN A O 1
ATOM 787 N N . THR A 1 101 ? 8.226 29.088 26.072 1.00 39.09 101 THR A N 1
ATOM 788 C CA . THR A 1 101 ? 9.368 29.330 25.183 1.00 39.09 101 THR A CA 1
ATOM 789 C C . THR A 1 101 ? 8.869 29.958 23.891 1.00 39.09 101 THR A C 1
ATOM 791 O O . THR A 1 101 ? 8.230 29.315 23.056 1.00 39.09 101 THR A O 1
ATOM 794 N N . SER A 1 102 ? 9.188 31.242 23.738 1.00 46.97 102 SER A N 1
ATOM 795 C CA . SER A 1 102 ? 9.088 32.017 22.507 1.00 46.97 102 SER A CA 1
ATOM 796 C C . SER A 1 102 ? 9.522 31.188 21.299 1.00 46.97 102 SER A C 1
ATOM 798 O O . SER A 1 102 ? 10.689 30.823 21.148 1.00 46.97 102 SER A O 1
ATOM 800 N N . ARG A 1 103 ? 8.567 30.906 20.411 1.00 39.16 103 ARG A N 1
ATOM 801 C CA . ARG A 1 103 ? 8.811 30.281 19.113 1.00 39.16 103 ARG A CA 1
ATOM 802 C C . ARG A 1 103 ? 9.538 31.295 18.232 1.00 39.16 103 ARG A C 1
ATOM 804 O O . ARG A 1 103 ? 8.913 32.038 17.480 1.00 39.16 103 ARG A O 1
ATOM 811 N N . SER A 1 104 ? 10.862 31.349 18.342 1.00 48.44 104 SER A N 1
ATOM 812 C CA . SER A 1 104 ? 11.695 31.987 17.329 1.00 48.44 104 SER A CA 1
ATOM 813 C C . SER A 1 104 ? 11.415 31.284 16.006 1.00 48.44 104 SER A C 1
ATOM 815 O O . SER A 1 104 ? 11.712 30.101 15.838 1.00 48.44 104 SER A O 1
ATOM 817 N N . GLN A 1 105 ? 10.781 32.004 15.082 1.00 48.38 105 GLN A N 1
ATOM 818 C CA . GLN A 1 105 ? 10.629 31.583 13.699 1.00 48.38 105 GLN A CA 1
ATOM 819 C C . GLN A 1 105 ? 12.032 31.512 13.093 1.00 48.38 105 GLN A C 1
ATOM 821 O O . GLN A 1 105 ? 12.586 32.508 12.636 1.00 48.38 105 GLN A O 1
ATOM 826 N N . SER A 1 106 ? 12.640 30.330 13.144 1.00 46.03 106 SER A N 1
ATOM 827 C CA . SER A 1 106 ? 13.819 30.037 12.344 1.00 46.03 106 SER A CA 1
ATOM 828 C C . SER A 1 106 ? 13.362 30.021 10.888 1.00 46.03 106 SER A C 1
ATOM 830 O O . SER A 1 106 ? 12.657 29.107 10.457 1.00 46.03 106 SER A O 1
ATOM 832 N N . LEU A 1 107 ? 13.695 31.084 10.150 1.00 50.53 107 LEU A N 1
ATOM 833 C CA . LEU A 1 107 ? 13.618 31.080 8.697 1.00 50.53 107 LEU A CA 1
ATOM 834 C C . LEU A 1 107 ? 14.477 29.916 8.200 1.00 50.53 107 LEU A C 1
ATOM 836 O O . LEU A 1 107 ? 15.705 29.963 8.244 1.00 50.53 107 LEU A O 1
ATOM 840 N N . SER A 1 108 ? 13.803 28.861 7.751 1.00 50.97 108 SER A N 1
ATOM 841 C CA . SER A 1 108 ? 14.439 27.742 7.074 1.00 50.97 108 SER A CA 1
ATOM 842 C C . SER A 1 108 ? 15.204 28.275 5.847 1.00 50.97 108 SER A C 1
ATOM 844 O O . SER A 1 108 ? 14.614 29.025 5.062 1.00 50.97 108 SER A O 1
ATOM 846 N N . PRO A 1 109 ? 16.481 27.901 5.627 1.00 54.31 109 PRO A N 1
ATOM 847 C CA . PRO A 1 109 ? 17.315 28.403 4.521 1.00 54.31 109 PRO A CA 1
ATOM 848 C C . PRO A 1 109 ? 16.799 28.083 3.103 1.00 54.31 109 PRO A C 1
ATOM 850 O O . PRO A 1 109 ? 17.414 28.474 2.113 1.00 54.31 109 PRO A O 1
ATOM 853 N N . GLN A 1 110 ? 15.669 27.384 2.984 1.00 58.06 110 GLN A N 1
ATOM 854 C CA . GLN A 1 110 ? 15.113 26.867 1.732 1.00 58.06 110 GLN A CA 1
ATOM 855 C C . GLN A 1 110 ? 14.346 27.913 0.894 1.00 58.06 110 GLN A C 1
ATOM 857 O O . GLN A 1 110 ? 13.945 27.608 -0.228 1.00 58.06 110 GLN A O 1
ATOM 862 N N . LEU A 1 111 ? 14.137 29.147 1.381 1.00 57.22 111 LEU A N 1
ATOM 863 C CA . LEU A 1 111 ? 13.458 30.201 0.598 1.00 57.22 111 LEU A CA 1
ATOM 864 C C . LEU A 1 111 ? 14.339 30.841 -0.492 1.00 57.22 111 LEU A C 1
ATOM 866 O O . LEU A 1 111 ? 13.817 31.342 -1.488 1.00 57.22 111 LEU A O 1
ATOM 870 N N . LEU A 1 112 ? 15.665 30.811 -0.334 1.00 59.34 112 LEU A N 1
ATOM 871 C CA . LEU A 1 112 ? 16.611 31.401 -1.289 1.00 59.34 112 LEU A CA 1
ATOM 872 C C . LEU A 1 112 ? 16.617 30.727 -2.680 1.00 59.34 112 LEU A C 1
ATOM 874 O O . LEU A 1 112 ? 16.583 31.458 -3.675 1.00 59.34 112 LEU A O 1
ATOM 878 N N . PRO A 1 113 ? 16.613 29.383 -2.818 1.00 62.69 113 PRO A N 1
ATOM 879 C CA . PRO A 1 113 ? 16.602 28.758 -4.143 1.00 62.69 113 PRO A CA 1
ATOM 880 C C . PRO A 1 113 ? 15.283 28.986 -4.896 1.00 62.69 113 PRO A C 1
ATOM 882 O O . PRO A 1 113 ? 15.296 29.130 -6.118 1.00 62.69 113 PRO A O 1
ATOM 885 N N . ILE A 1 114 ? 14.155 29.077 -4.183 1.00 70.25 114 ILE A N 1
ATOM 886 C CA . ILE A 1 114 ? 12.825 29.249 -4.789 1.00 70.25 114 ILE A CA 1
ATOM 887 C C . ILE A 1 114 ? 12.689 30.647 -5.405 1.00 70.25 114 ILE A C 1
ATOM 889 O O . ILE A 1 114 ? 12.262 30.779 -6.551 1.00 70.25 114 ILE A O 1
ATOM 893 N N . ALA A 1 115 ? 13.115 31.692 -4.686 1.00 72.38 115 ALA A N 1
ATOM 894 C CA . ALA A 1 115 ? 13.094 33.059 -5.207 1.00 72.38 115 ALA A CA 1
ATOM 895 C C . ALA A 1 115 ? 13.995 33.222 -6.449 1.00 72.38 115 ALA A C 1
ATOM 897 O O . ALA A 1 115 ? 13.620 33.909 -7.401 1.00 72.38 115 ALA A O 1
ATOM 898 N N . SER A 1 116 ? 15.146 32.538 -6.468 1.00 76.88 116 SER A N 1
ATOM 899 C CA . SER A 1 116 ? 16.080 32.535 -7.602 1.00 76.88 116 SER A CA 1
ATOM 900 C C . SER A 1 116 ? 15.480 31.881 -8.857 1.00 76.88 116 SER A C 1
ATOM 902 O O . SER A 1 116 ? 15.511 32.466 -9.941 1.00 76.88 116 SER A O 1
ATOM 904 N N . LEU A 1 117 ? 14.845 30.712 -8.711 1.00 80.75 117 LEU A N 1
ATOM 905 C CA . LEU A 1 117 ? 14.145 30.028 -9.807 1.00 80.75 117 LEU A CA 1
ATOM 906 C C . LEU A 1 117 ? 13.001 30.875 -10.383 1.00 80.75 117 LEU A C 1
ATOM 908 O O . LEU A 1 117 ? 12.877 30.982 -11.603 1.00 80.75 117 LEU A O 1
ATOM 912 N N . CYS A 1 118 ? 12.206 31.527 -9.530 1.00 82.94 118 CYS A N 1
ATOM 913 C CA . CYS A 1 118 ? 11.124 32.408 -9.975 1.00 82.94 118 CYS A CA 1
ATOM 914 C C . CYS A 1 118 ? 11.642 33.599 -10.794 1.00 82.94 118 CYS A C 1
ATOM 916 O O . CYS A 1 118 ? 11.086 33.899 -11.849 1.00 82.94 118 CYS A O 1
ATOM 918 N N . LEU A 1 119 ? 12.726 34.248 -10.357 1.00 83.81 11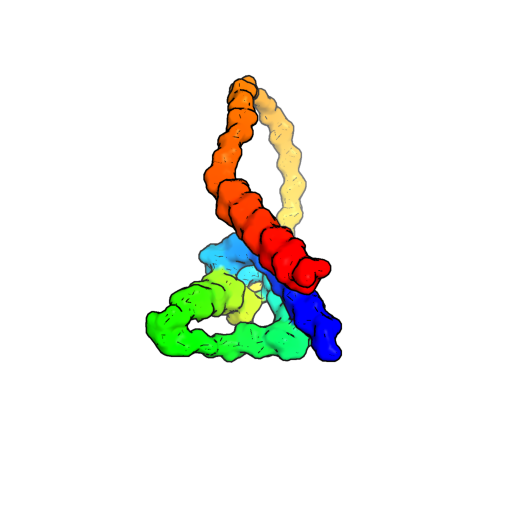9 LEU A N 1
ATOM 919 C CA . LEU A 1 119 ? 13.328 35.362 -11.098 1.00 83.81 119 LEU A CA 1
ATOM 920 C C . LEU A 1 119 ? 13.847 34.916 -12.471 1.00 83.81 119 LEU A C 1
ATOM 922 O O . LEU A 1 119 ? 13.575 35.585 -13.465 1.00 83.81 119 LEU A O 1
ATOM 926 N N . LEU A 1 120 ? 14.525 33.767 -12.558 1.00 84.19 120 LEU A N 1
ATOM 927 C CA . LEU A 1 120 ? 15.023 33.229 -13.831 1.00 84.19 120 LEU A CA 1
ATOM 928 C C . LEU A 1 120 ? 13.891 32.895 -14.811 1.00 84.19 120 LEU A C 1
ATOM 930 O O . LEU A 1 120 ? 14.016 33.149 -16.012 1.00 84.19 120 LEU A O 1
ATOM 934 N N . LEU A 1 121 ? 12.775 32.361 -14.308 1.00 83.88 121 LEU A N 1
ATOM 935 C CA . LEU A 1 121 ? 11.594 32.080 -15.125 1.00 83.88 121 LEU A CA 1
ATOM 936 C C . LEU A 1 121 ? 10.944 33.369 -15.644 1.00 83.88 121 LEU A C 1
ATOM 938 O O . LEU A 1 121 ? 10.593 33.424 -16.822 1.00 83.88 121 LEU A O 1
ATOM 942 N N . LEU A 1 122 ? 10.855 34.415 -14.815 1.00 83.94 122 LEU A N 1
ATOM 943 C CA . LEU A 1 122 ? 10.339 35.727 -15.224 1.00 83.94 122 LEU A CA 1
ATOM 944 C C . LEU A 1 122 ? 11.244 36.410 -16.260 1.00 83.94 122 LEU A C 1
ATOM 946 O O . LEU A 1 122 ? 10.745 36.916 -17.264 1.00 83.94 122 LEU A O 1
ATOM 950 N N . PHE A 1 123 ? 12.566 36.374 -16.069 1.00 86.44 123 PHE A N 1
ATOM 951 C CA . PHE A 1 123 ? 13.528 36.922 -17.033 1.00 86.44 123 PHE A CA 1
ATOM 952 C C . PHE A 1 123 ? 13.452 36.218 -18.388 1.00 86.44 123 PHE A C 1
ATOM 954 O O . PHE A 1 123 ? 13.443 36.867 -19.435 1.00 86.44 123 PHE A O 1
ATOM 961 N N . ARG A 1 124 ? 13.358 34.886 -18.378 1.00 84.94 124 ARG A N 1
ATOM 962 C CA . ARG A 1 124 ? 13.232 34.089 -19.601 1.00 84.94 124 ARG A CA 1
ATOM 963 C C . ARG A 1 124 ? 11.921 34.375 -20.337 1.00 84.94 124 ARG A C 1
ATOM 965 O O . ARG A 1 124 ? 11.914 34.421 -21.564 1.00 84.94 124 ARG A O 1
ATOM 972 N N . TRP A 1 125 ? 10.835 34.616 -19.604 1.00 81.62 125 TRP A N 1
ATOM 973 C CA . TRP A 1 125 ? 9.560 35.050 -20.180 1.00 81.62 125 TRP A CA 1
ATOM 974 C C . TRP A 1 125 ? 9.653 36.442 -20.817 1.00 81.62 125 TRP A C 1
ATOM 976 O O . TRP A 1 125 ? 9.213 36.623 -21.948 1.00 81.62 125 TRP A O 1
ATOM 986 N N . ALA A 1 126 ? 10.282 37.404 -20.135 1.00 82.56 126 ALA A N 1
ATOM 987 C CA . ALA A 1 126 ? 10.437 38.771 -20.634 1.00 82.56 126 ALA A CA 1
ATOM 988 C C . ALA A 1 126 ? 11.260 38.846 -21.934 1.00 82.56 126 ALA A C 1
ATOM 990 O O . ALA A 1 126 ? 10.889 39.579 -22.844 1.00 82.56 126 ALA A O 1
ATOM 991 N N . LEU A 1 127 ? 12.323 38.041 -22.056 1.00 74.88 127 LEU A N 1
ATOM 992 C CA . LEU A 1 127 ? 13.143 37.933 -23.275 1.00 74.88 127 LEU A CA 1
ATOM 993 C C . LEU A 1 127 ? 12.431 37.255 -24.452 1.00 74.88 127 LEU A C 1
ATOM 995 O O . LEU A 1 127 ? 12.895 37.362 -25.576 1.00 74.88 127 LEU A O 1
ATOM 999 N N . THR A 1 128 ? 11.345 36.523 -24.199 1.00 76.81 128 THR A N 1
ATOM 1000 C CA . THR A 1 128 ? 10.543 35.880 -25.257 1.00 76.81 128 THR A CA 1
ATOM 1001 C C . THR A 1 128 ? 9.436 36.815 -25.770 1.00 76.81 128 THR A C 1
ATOM 1003 O O . THR A 1 128 ? 8.838 36.560 -26.811 1.00 76.81 128 THR A O 1
ATOM 1006 N N . LEU A 1 129 ? 9.138 37.882 -25.023 1.00 68.19 129 LEU A N 1
ATOM 1007 C CA . LEU A 1 129 ? 8.099 38.874 -25.320 1.00 68.19 129 LEU A CA 1
ATOM 1008 C C . LEU A 1 129 ? 8.623 40.095 -26.097 1.00 68.19 129 LEU A C 1
ATOM 1010 O O . LEU A 1 129 ? 7.814 40.904 -26.549 1.00 68.19 129 LEU A O 1
ATOM 1014 N N . PHE A 1 130 ? 9.944 40.218 -26.229 1.00 56.56 130 PHE A N 1
ATOM 1015 C CA . PHE A 1 130 ? 10.654 41.233 -27.009 1.00 56.56 130 PHE A CA 1
ATOM 1016 C C . PHE A 1 130 ? 11.335 40.576 -28.209 1.00 56.56 130 PHE A C 1
ATOM 1018 O O . PHE A 1 130 ? 11.336 41.205 -29.290 1.00 56.56 130 PHE A O 1
#

Sequence (130 aa):
MMKWIYSCNSKWEVYFSECETEALNHDCSKKCRERLNETLSTQQGAVLGTCVCADTEDELCVKLRDAILKPCITVPSKPDDHMDNSVTDKTTPMDVHMDNTSRSQSLSPQLLPIASLCLLLLFRWALTLF

Radius of gyration: 23.84 Å; chains: 1; bounding box: 35×57×67 Å

Foldseek 3Di:
DPPLVVQLVVLVVVLCVPCLVCLQVLHADPVSLVSLVSNCPGPVNVCVLVDDDDPDPPVVNVCCCRRPRVSNSDDDPDPPPDDDDDDDDDDDYDDDDDDDDPPPPPPDPPVVVVVVVVVVVVVVVVVVVD

Secondary structure (DSSP, 8-state):
-HHHHHHHHHHHHHHHHHHHHHHHTT---HHHHHHHHHHHTSTTTTTTTT--PPTTT-HHHHHIIIIIIHHHHS--SS------------------------------TTHHHHHHHHHHHHHHHHHH--

pLDDT: mean 75.33, std 20.03, range [35.66, 96.88]